Protein AF-A0A0U2VN36-F1 (afdb_monomer)

Radius of gyration: 18.29 Å; Cα contacts (8 Å, |Δi|>4): 70; chains: 1; bounding box: 46×34×52 Å

pLDDT: mean 83.87, std 11.81, range [52.97, 97.12]

Organism: NCBI:txid162209

Mean predicted aligned error: 7.18 Å

Foldseek 3Di:
DPVVVVVVVVVVVCVLCVVLVVPADDPDCLSVLSVLLSVLVVLLVVLPDPPDPDPCSPVLSVLSVLLNVLSVCLNVLPLDDVVQVPDPCVVVSVVVSVVVNVVSVVVNVVSCVVPVVPSND

Solvent-accessible surface area (backbone atoms only — not comparable to full-atom values): 6940 Å² total; per-residue (Å²): 132,62,69,63,60,52,50,54,51,52,54,51,50,50,64,70,44,47,68,58,62,74,71,55,55,94,90,47,72,57,44,58,41,51,53,49,31,55,52,32,49,56,49,21,56,51,30,67,36,92,85,54,91,46,95,56,28,60,61,40,17,52,53,35,45,52,45,26,52,40,36,47,48,65,64,67,57,77,62,74,60,81,79,53,81,81,44,103,51,52,74,60,53,53,56,52,30,54,49,53,54,50,49,41,50,51,54,37,51,52,50,45,73,77,34,65,91,56,67,84,108

Secondary structure (DSSP, 8-state):
--HHHHHHHHHHHHHHHHHHHHS--TT-HHHHHHHHHHHHHHHHHHHHSTT---TTHHHHHHHHHHHHHHHHHHHHTTT--GGGTTSS-HHHHHHHHHHHHHHHHHHHHHHHHHHGGGTT-

Sequence (121 aa):
MYRWKSFKRKIRNIIRWFPVLLDDRDFDYNYLLIIMNKKLKHMEEFFLTDNTYTKDARKHGQQIKVARILTDRLITDDYFSDNLLNKKNVGKCIKHQDYLKQQDLDYLCEL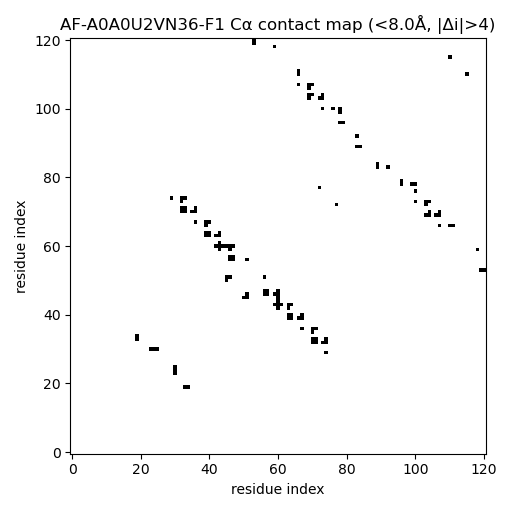MKKKLFTWWD

Structure (mmCIF, N/CA/C/O backbone):
data_AF-A0A0U2VN36-F1
#
_entry.id   AF-A0A0U2VN36-F1
#
loop_
_atom_site.group_PDB
_atom_site.id
_atom_site.type_symbol
_atom_site.label_atom_id
_atom_site.label_alt_id
_atom_site.label_comp_id
_atom_site.label_asym_id
_atom_site.label_entity_id
_atom_site.label_seq_id
_atom_site.pdbx_PDB_ins_code
_atom_site.Cartn_x
_atom_site.Cartn_y
_atom_site.Cartn_z
_atom_site.occupancy
_atom_site.B_iso_or_equiv
_atom_site.auth_seq_id
_atom_site.auth_comp_id
_atom_site.auth_asym_id
_atom_site.auth_atom_id
_atom_site.pdbx_PDB_model_num
ATOM 1 N N . MET A 1 1 ? 16.937 0.322 -31.357 1.00 52.97 1 MET A N 1
ATOM 2 C CA . MET A 1 1 ? 15.772 1.150 -30.944 1.00 52.97 1 MET A CA 1
ATOM 3 C C . MET A 1 1 ? 15.128 0.741 -29.594 1.00 52.97 1 MET A C 1
ATOM 5 O O . MET A 1 1 ? 13.988 1.107 -29.337 1.00 52.97 1 MET A O 1
ATOM 9 N N . TYR A 1 2 ? 15.837 0.043 -28.686 1.00 57.84 2 TYR A N 1
ATOM 10 C CA . TYR A 1 2 ? 15.294 -0.388 -27.376 1.00 57.84 2 TYR A CA 1
ATOM 11 C C . TYR A 1 2 ? 15.677 0.530 -26.192 1.00 57.84 2 TYR A C 1
ATOM 13 O O . TYR A 1 2 ? 14.862 0.747 -25.297 1.00 57.84 2 TYR A O 1
ATOM 21 N N . ARG A 1 3 ? 16.870 1.153 -26.213 1.00 59.38 3 ARG A N 1
ATOM 22 C CA . ARG A 1 3 ? 17.364 2.050 -25.138 1.00 59.38 3 ARG A CA 1
ATOM 23 C C . ARG A 1 3 ? 16.527 3.324 -24.953 1.00 59.38 3 ARG A C 1
ATOM 25 O O . ARG A 1 3 ? 16.351 3.788 -23.835 1.00 59.38 3 ARG A O 1
ATOM 32 N N . TRP A 1 4 ? 15.972 3.873 -26.034 1.00 65.88 4 TRP A N 1
ATOM 33 C CA . TRP A 1 4 ? 15.181 5.109 -25.973 1.00 65.88 4 TRP A CA 1
ATOM 34 C C . TRP A 1 4 ? 13.779 4.884 -25.386 1.00 65.88 4 TRP A C 1
ATOM 36 O O . TRP A 1 4 ? 13.301 5.687 -24.585 1.00 65.88 4 TRP A O 1
ATOM 46 N N . LYS A 1 5 ? 13.129 3.755 -25.720 1.00 65.81 5 LYS A N 1
ATOM 47 C CA . LYS A 1 5 ? 11.833 3.366 -25.132 1.00 65.81 5 LYS A CA 1
ATOM 48 C C . LYS A 1 5 ? 11.962 3.107 -23.625 1.00 65.81 5 LYS A C 1
ATOM 50 O O . LYS A 1 5 ? 11.105 3.546 -22.859 1.00 65.81 5 LYS A O 1
ATOM 55 N N . SER A 1 6 ? 13.044 2.457 -23.185 1.00 68.88 6 SER A N 1
ATOM 56 C CA . SER A 1 6 ? 13.290 2.213 -21.758 1.00 68.88 6 SER A CA 1
ATOM 57 C C . SER A 1 6 ? 13.638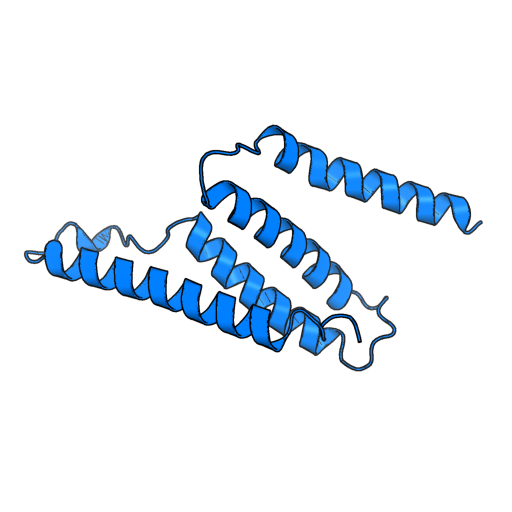 3.495 -20.990 1.00 68.88 6 SER A C 1
AT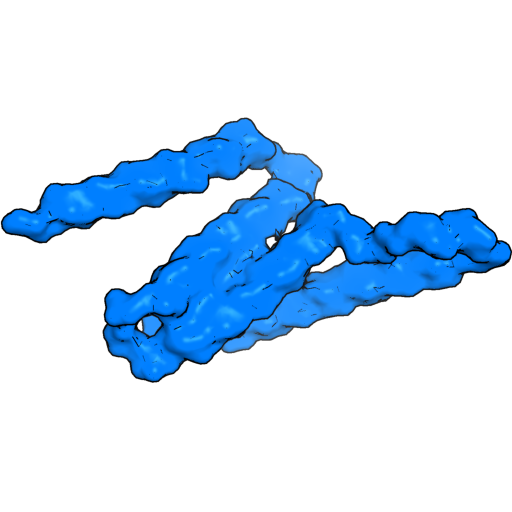OM 59 O O . SER A 1 6 ? 13.139 3.678 -19.881 1.00 68.88 6 SER A O 1
ATOM 61 N N . PHE A 1 7 ? 14.402 4.419 -21.585 1.00 73.81 7 PHE A N 1
ATOM 62 C CA . PHE A 1 7 ? 14.707 5.729 -20.995 1.00 73.81 7 PHE A CA 1
ATOM 63 C C . PHE A 1 7 ? 13.451 6.595 -20.812 1.00 73.81 7 PHE A C 1
ATOM 65 O O . PHE A 1 7 ? 13.194 7.089 -19.714 1.00 73.81 7 PHE A O 1
ATOM 72 N N . LYS A 1 8 ? 12.588 6.670 -21.836 1.00 76.94 8 LYS A N 1
ATOM 73 C CA . LYS A 1 8 ? 11.280 7.343 -21.739 1.00 76.94 8 LYS A CA 1
ATOM 74 C C . LYS A 1 8 ? 10.399 6.761 -20.626 1.00 76.94 8 LYS A C 1
ATOM 76 O O . LYS A 1 8 ? 9.727 7.514 -19.927 1.00 76.94 8 LYS A O 1
ATOM 81 N N . ARG A 1 9 ? 10.409 5.435 -20.428 1.00 76.31 9 ARG A N 1
ATOM 82 C CA . ARG A 1 9 ? 9.653 4.775 -19.345 1.00 76.31 9 ARG A CA 1
ATOM 83 C C . ARG A 1 9 ? 10.183 5.155 -17.957 1.00 76.31 9 ARG A C 1
ATOM 85 O O . ARG A 1 9 ? 9.382 5.396 -17.060 1.00 76.31 9 ARG A O 1
ATOM 92 N N . LYS A 1 10 ? 11.507 5.254 -17.789 1.00 78.00 10 LYS A N 1
ATOM 93 C CA . LYS A 1 10 ? 12.136 5.691 -16.529 1.00 78.00 10 LYS A CA 1
ATOM 94 C C . LYS A 1 10 ? 11.769 7.138 -16.180 1.00 78.00 10 LYS A C 1
ATOM 96 O O . LYS A 1 10 ? 11.307 7.379 -15.072 1.00 78.00 10 LYS A O 1
ATOM 101 N N . ILE A 1 11 ? 11.876 8.065 -17.136 1.00 84.75 11 ILE A N 1
ATOM 102 C CA . ILE A 1 11 ? 11.486 9.475 -16.938 1.00 84.75 11 ILE A CA 1
ATOM 103 C C . ILE A 1 11 ? 9.998 9.592 -16.597 1.00 84.75 11 ILE A C 1
ATOM 105 O O . ILE A 1 11 ? 9.627 10.298 -15.664 1.00 84.75 11 ILE A O 1
ATOM 109 N N . ARG A 1 12 ? 9.136 8.847 -17.301 1.00 84.00 12 ARG A N 1
ATOM 110 C CA . ARG A 1 12 ? 7.699 8.819 -17.004 1.00 84.00 12 ARG A CA 1
ATOM 111 C C . ARG A 1 12 ? 7.418 8.366 -15.571 1.00 84.00 12 ARG A C 1
ATOM 113 O O . ARG A 1 12 ? 6.543 8.937 -14.932 1.00 84.00 12 ARG A O 1
ATOM 120 N N . ASN A 1 13 ? 8.144 7.369 -15.064 1.00 82.94 13 ASN A N 1
ATOM 121 C CA . ASN A 1 13 ? 7.996 6.941 -13.675 1.00 82.94 13 ASN A CA 1
ATOM 122 C C . ASN A 1 13 ? 8.398 8.048 -12.695 1.00 82.94 13 ASN A C 1
ATOM 124 O O . ASN A 1 13 ? 7.658 8.283 -11.750 1.00 82.94 13 ASN A O 1
ATOM 128 N N . ILE A 1 14 ? 9.500 8.762 -12.940 1.00 86.88 14 ILE A N 1
ATOM 129 C CA . ILE A 1 14 ? 9.933 9.880 -12.084 1.00 86.88 14 ILE A CA 1
ATOM 130 C C . ILE A 1 14 ? 8.857 10.970 -12.038 1.00 86.88 14 ILE A C 1
ATOM 132 O O . ILE A 1 14 ? 8.422 11.349 -10.958 1.00 86.88 14 ILE A O 1
ATOM 136 N N . ILE A 1 15 ? 8.346 11.398 -13.197 1.00 88.06 15 ILE A N 1
ATOM 137 C CA . ILE A 1 15 ? 7.290 12.423 -13.277 1.00 88.06 15 ILE A CA 1
ATOM 138 C C . ILE A 1 15 ? 6.012 11.972 -12.547 1.00 88.06 15 ILE A C 1
ATOM 140 O O . ILE A 1 15 ? 5.354 12.775 -11.897 1.00 88.06 15 ILE A O 1
ATOM 144 N N . ARG A 1 16 ? 5.663 10.679 -12.608 1.00 85.94 16 ARG A N 1
ATOM 145 C CA . ARG A 1 16 ? 4.493 10.119 -11.903 1.00 85.94 16 ARG A CA 1
ATOM 146 C C . ARG A 1 16 ? 4.634 10.108 -10.378 1.00 85.94 16 ARG A C 1
ATOM 148 O O . ARG A 1 16 ? 3.605 10.126 -9.699 1.00 85.94 16 ARG A O 1
ATOM 155 N N . TRP A 1 17 ? 5.862 10.012 -9.868 1.00 90.50 17 TRP A N 1
ATOM 156 C CA . TRP A 1 17 ? 6.182 10.000 -8.435 1.00 90.50 17 TRP A CA 1
ATOM 157 C C . TRP A 1 17 ? 6.441 11.395 -7.871 1.00 90.50 17 TRP A C 1
ATOM 159 O O . TRP A 1 17 ? 6.136 11.629 -6.709 1.00 90.50 17 TRP A O 1
ATOM 169 N N . PHE A 1 18 ? 6.927 12.320 -8.698 1.00 89.56 18 PHE A N 1
ATOM 170 C CA . PHE A 1 18 ? 7.247 13.692 -8.313 1.00 89.56 18 PHE A CA 1
ATOM 171 C C . PHE A 1 18 ? 6.173 14.392 -7.455 1.00 89.56 18 PHE A C 1
ATOM 173 O O . PHE A 1 18 ? 6.531 14.863 -6.381 1.00 89.56 18 PHE A O 1
ATOM 180 N N . PRO A 1 19 ? 4.873 14.416 -7.824 1.00 88.31 19 PRO A N 1
ATOM 181 C CA . PRO A 1 19 ? 3.871 15.094 -6.999 1.00 88.31 19 PRO A CA 1
ATOM 182 C C . PRO A 1 19 ? 3.641 14.422 -5.639 1.00 88.31 19 PRO A C 1
ATOM 184 O O . PRO A 1 19 ? 3.315 15.107 -4.685 1.00 88.31 19 PRO A O 1
ATOM 187 N N . VAL A 1 20 ? 3.821 13.100 -5.540 1.00 89.06 20 VAL A N 1
ATOM 188 C CA . VAL A 1 20 ? 3.640 12.363 -4.276 1.00 89.06 20 VAL A CA 1
ATOM 189 C C . VAL A 1 20 ? 4.795 12.646 -3.319 1.00 89.06 20 VAL A C 1
ATOM 191 O O . VAL A 1 20 ? 4.569 12.802 -2.133 1.00 89.06 20 VAL A O 1
ATOM 194 N N . LEU A 1 21 ? 6.021 12.752 -3.840 1.00 87.25 21 LEU A N 1
ATOM 195 C CA . LEU A 1 21 ? 7.212 13.029 -3.030 1.00 87.25 21 LEU A CA 1
ATOM 196 C C . LEU A 1 21 ? 7.295 14.481 -2.548 1.00 87.25 21 LEU A C 1
ATOM 198 O O . LEU A 1 21 ? 7.956 14.746 -1.555 1.00 87.25 21 LEU A O 1
ATOM 202 N N . LEU A 1 22 ? 6.667 15.426 -3.252 1.00 85.75 22 LEU A N 1
ATOM 203 C CA . LEU A 1 22 ? 6.623 16.822 -2.807 1.00 85.75 22 LEU A CA 1
ATOM 204 C C . LEU A 1 22 ? 5.703 17.035 -1.602 1.00 85.75 22 LEU A C 1
ATOM 206 O O . LEU A 1 22 ? 5.936 17.955 -0.825 1.00 85.75 22 LEU A O 1
ATOM 210 N N . ASP A 1 23 ? 4.660 16.218 -1.487 1.00 81.81 23 ASP A N 1
ATOM 211 C CA . ASP A 1 23 ? 3.672 16.300 -0.408 1.00 81.81 23 ASP A CA 1
ATOM 212 C C . ASP A 1 23 ? 4.013 15.367 0.769 1.00 81.81 23 ASP A C 1
ATOM 214 O O . ASP A 1 23 ? 3.354 15.404 1.803 1.00 81.81 23 ASP A O 1
ATOM 218 N N . ASP A 1 24 ? 5.047 14.534 0.619 1.00 86.75 24 ASP A N 1
ATOM 219 C CA . ASP A 1 24 ? 5.477 13.546 1.608 1.00 86.75 24 ASP A CA 1
ATOM 220 C C . ASP A 1 24 ? 6.043 14.217 2.866 1.00 86.75 24 ASP A C 1
ATOM 222 O O . ASP A 1 24 ? 6.933 15.071 2.780 1.00 86.75 24 ASP A O 1
ATOM 226 N N . ARG A 1 25 ? 5.521 13.846 4.045 1.00 85.75 25 ARG A N 1
ATOM 227 C CA . ARG A 1 25 ? 5.999 14.351 5.342 1.00 85.75 25 ARG A CA 1
ATOM 228 C C . ARG A 1 25 ? 6.216 13.209 6.334 1.00 85.75 25 ARG A C 1
ATOM 230 O O . ARG A 1 25 ? 5.441 12.263 6.392 1.00 85.75 25 ARG A O 1
ATOM 237 N N . ASP A 1 26 ? 7.232 13.343 7.183 1.00 87.06 26 ASP A N 1
ATOM 238 C CA . ASP A 1 26 ? 7.727 12.229 8.011 1.00 87.06 26 ASP A CA 1
ATOM 239 C C . ASP A 1 26 ? 6.882 11.896 9.256 1.00 87.06 26 ASP A C 1
ATOM 241 O O . ASP A 1 26 ? 7.124 10.889 9.919 1.00 87.06 26 ASP A O 1
ATOM 245 N N . PHE A 1 27 ? 5.927 12.747 9.640 1.00 80.12 27 PHE A N 1
ATOM 246 C CA . PHE A 1 27 ? 5.305 12.679 10.971 1.00 80.12 27 PHE A CA 1
ATOM 247 C C . PHE A 1 27 ? 3.986 11.892 11.036 1.00 80.12 27 PHE A C 1
ATOM 249 O O . PHE A 1 27 ? 3.475 11.697 12.137 1.00 80.12 27 PHE A O 1
ATOM 256 N N . ASP A 1 28 ? 3.416 11.462 9.903 1.00 86.38 28 ASP A N 1
ATOM 257 C CA . ASP A 1 28 ? 2.100 10.804 9.859 1.00 86.38 28 ASP A CA 1
ATOM 258 C C . ASP A 1 28 ? 2.132 9.497 9.047 1.00 86.38 28 ASP A C 1
ATOM 260 O O . ASP A 1 28 ? 2.691 9.424 7.950 1.00 86.38 28 ASP A O 1
ATOM 264 N N . TYR A 1 29 ? 1.472 8.460 9.573 1.00 88.62 29 TYR A N 1
ATOM 265 C CA . TYR A 1 29 ? 1.285 7.176 8.898 1.00 88.62 29 TYR A CA 1
ATOM 266 C C . TYR A 1 29 ? 0.508 7.319 7.585 1.00 88.62 29 TYR A C 1
ATOM 268 O O . TYR A 1 29 ? 0.645 6.477 6.695 1.00 88.62 29 TYR A O 1
ATOM 276 N N . ASN A 1 30 ? -0.300 8.373 7.445 1.00 90.50 30 ASN A N 1
ATOM 277 C CA . ASN A 1 30 ? -1.065 8.619 6.232 1.00 90.50 30 ASN A CA 1
ATOM 278 C C . ASN A 1 30 ? -0.153 8.750 4.996 1.00 90.50 30 ASN A C 1
ATOM 280 O O . ASN A 1 30 ? -0.429 8.157 3.954 1.00 90.50 30 ASN A O 1
ATOM 284 N N . TYR A 1 31 ? 0.997 9.420 5.124 1.00 90.69 31 TYR A N 1
ATOM 285 C CA . TYR A 1 31 ? 1.960 9.564 4.026 1.00 90.69 31 TYR A CA 1
ATOM 286 C C . TYR A 1 31 ? 2.552 8.215 3.590 1.00 90.69 31 TYR A C 1
ATOM 288 O O . TYR A 1 31 ? 2.621 7.914 2.393 1.00 90.69 31 TYR A O 1
ATOM 296 N N . LEU A 1 32 ? 2.849 7.328 4.548 1.00 92.06 32 LEU A N 1
ATOM 297 C CA . LEU A 1 32 ? 3.264 5.952 4.261 1.00 92.06 32 LEU A CA 1
ATOM 298 C C . LEU A 1 32 ? 2.189 5.191 3.466 1.00 92.06 32 LEU A C 1
ATOM 300 O O . LEU A 1 32 ? 2.506 4.513 2.481 1.00 92.06 32 LEU A O 1
ATOM 304 N N . LEU A 1 33 ? 0.917 5.320 3.857 1.00 93.19 33 LEU A N 1
ATOM 305 C CA . LEU A 1 33 ? -0.197 4.702 3.137 1.00 93.19 33 LEU A CA 1
ATOM 306 C C . LEU A 1 33 ? -0.351 5.288 1.726 1.00 93.19 33 LEU A C 1
ATOM 308 O O . LEU A 1 33 ? -0.550 4.524 0.782 1.00 93.19 33 LEU A O 1
ATOM 312 N N . ILE A 1 34 ? -0.193 6.602 1.540 1.00 93.31 34 ILE A N 1
ATOM 313 C CA . ILE A 1 34 ? -0.247 7.264 0.224 1.00 93.31 34 ILE A CA 1
ATOM 314 C C . ILE A 1 34 ? 0.837 6.712 -0.712 1.00 93.31 34 ILE A C 1
ATOM 316 O O . ILE A 1 34 ? 0.544 6.343 -1.858 1.00 93.31 34 ILE A O 1
ATOM 320 N N . ILE A 1 35 ? 2.078 6.592 -0.230 1.00 94.12 35 ILE A N 1
ATOM 321 C CA . ILE A 1 35 ? 3.190 6.004 -0.993 1.00 94.12 35 ILE A CA 1
ATOM 322 C C . ILE A 1 35 ? 2.868 4.555 -1.365 1.00 94.12 35 ILE A C 1
ATOM 324 O O . ILE A 1 35 ? 3.028 4.150 -2.525 1.00 94.12 35 ILE A O 1
ATOM 328 N N . MET A 1 36 ? 2.385 3.770 -0.402 1.00 94.44 36 MET A N 1
ATOM 329 C CA . MET A 1 36 ? 2.032 2.373 -0.624 1.00 94.44 36 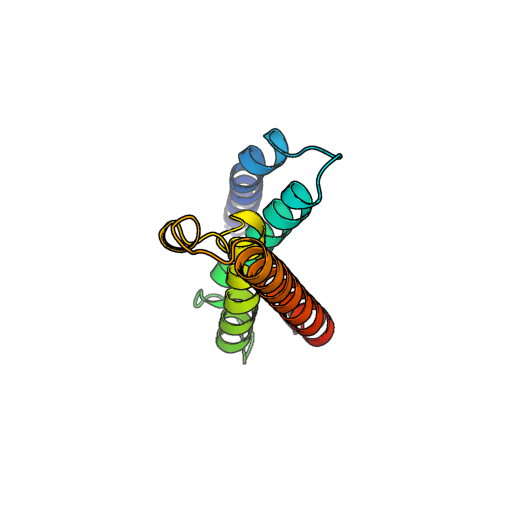MET A CA 1
ATOM 330 C C . MET A 1 36 ? 0.899 2.235 -1.650 1.00 94.44 36 MET A C 1
ATOM 332 O O . MET A 1 36 ? 1.044 1.482 -2.613 1.00 94.44 36 MET A O 1
ATOM 336 N N . ASN A 1 37 ? -0.177 3.015 -1.524 1.00 95.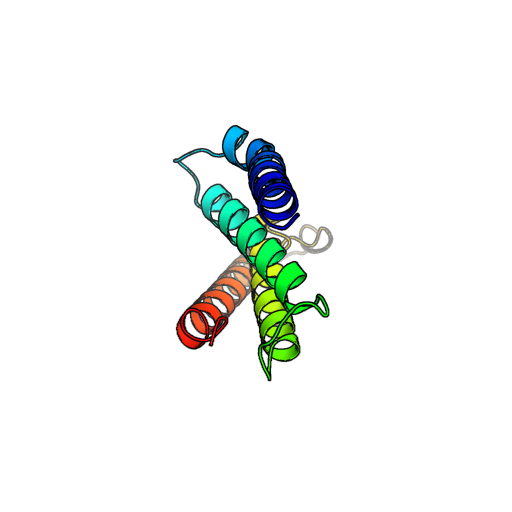56 37 ASN A N 1
ATOM 337 C CA . ASN A 1 37 ? -1.304 3.054 -2.459 1.00 95.56 37 ASN A CA 1
ATOM 338 C C . ASN A 1 37 ? -0.825 3.389 -3.880 1.00 95.56 37 ASN A C 1
ATOM 340 O O . ASN A 1 37 ? -1.149 2.696 -4.849 1.00 95.56 37 ASN A O 1
ATOM 344 N N . LYS A 1 38 ? 0.043 4.402 -4.016 1.00 94.81 38 LYS A N 1
ATOM 345 C CA . LYS A 1 38 ? 0.647 4.780 -5.299 1.00 94.81 38 LYS A CA 1
ATOM 346 C C . LYS A 1 38 ? 1.472 3.644 -5.904 1.00 94.81 38 LYS A C 1
ATOM 348 O O . LYS A 1 38 ? 1.388 3.392 -7.110 1.00 94.81 38 LYS A O 1
ATOM 353 N N . LYS A 1 39 ? 2.268 2.945 -5.089 1.00 94.25 39 LYS A N 1
ATOM 354 C CA . LYS A 1 39 ? 3.068 1.800 -5.539 1.00 94.25 39 LYS A CA 1
ATOM 355 C C . LYS A 1 39 ? 2.180 0.640 -5.986 1.00 94.25 39 LYS A C 1
ATOM 357 O O . LYS A 1 39 ? 2.411 0.108 -7.073 1.00 94.25 39 LYS A O 1
ATOM 362 N N . LEU A 1 40 ? 1.160 0.300 -5.198 1.00 94.88 40 LEU A N 1
ATOM 363 C CA . LEU A 1 40 ? 0.182 -0.740 -5.516 1.00 94.88 40 LEU A CA 1
ATOM 364 C C . LEU A 1 40 ? -0.570 -0.411 -6.808 1.00 94.88 40 LEU A C 1
ATOM 366 O O . LEU A 1 40 ? -0.673 -1.274 -7.670 1.00 94.88 40 LEU A O 1
ATOM 370 N N . LYS A 1 41 ? -0.983 0.844 -7.022 1.00 94.31 41 LYS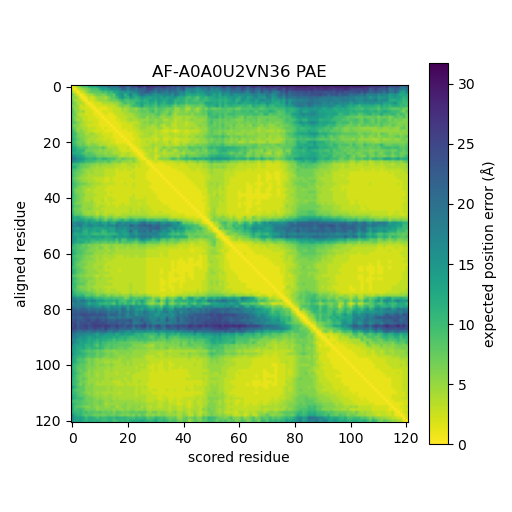 A N 1
ATOM 371 C CA . LYS A 1 41 ? -1.604 1.291 -8.282 1.00 94.31 41 LYS A CA 1
ATOM 372 C C . LYS A 1 41 ? -0.719 1.036 -9.498 1.00 94.31 41 LYS A C 1
ATOM 374 O O . LYS A 1 41 ? -1.181 0.504 -10.501 1.00 94.31 41 LYS A O 1
ATOM 379 N N . HIS A 1 42 ? 0.565 1.379 -9.418 1.00 91.81 42 HIS A N 1
ATOM 380 C CA . HIS A 1 42 ? 1.491 1.118 -10.521 1.00 91.81 42 HIS A CA 1
ATOM 381 C C . HIS A 1 42 ? 1.696 -0.381 -10.775 1.00 91.81 42 HIS A C 1
ATOM 383 O O . HIS A 1 42 ? 1.871 -0.784 -11.924 1.00 91.81 42 HIS A O 1
ATOM 389 N N . MET A 1 43 ? 1.700 -1.198 -9.719 1.00 91.00 43 MET A N 1
ATOM 390 C CA . MET A 1 43 ? 1.786 -2.650 -9.855 1.00 91.00 43 MET A CA 1
ATOM 391 C C . MET A 1 43 ? 0.499 -3.223 -10.461 1.00 91.00 43 MET A C 1
ATOM 393 O O . MET A 1 43 ? 0.583 -3.998 -11.405 1.00 91.00 43 MET A O 1
ATOM 397 N N . GLU A 1 44 ? -0.678 -2.790 -10.004 1.00 92.81 44 GLU A N 1
ATOM 398 C CA . GLU A 1 44 ? -1.979 -3.163 -10.575 1.00 92.81 44 GLU A CA 1
ATOM 399 C C . GLU A 1 44 ? -2.030 -2.845 -12.074 1.00 92.81 44 GLU A C 1
ATOM 401 O O . GLU A 1 44 ? -2.298 -3.736 -12.874 1.00 92.81 44 GLU A O 1
ATOM 406 N N . GLU A 1 45 ? -1.709 -1.607 -12.471 1.00 90.19 45 GLU A N 1
ATOM 407 C CA . GLU A 1 45 ? -1.667 -1.196 -13.881 1.00 90.19 45 GLU A CA 1
ATOM 408 C C . GLU A 1 45 ? -0.720 -2.083 -14.700 1.00 90.19 45 GLU A C 1
ATOM 410 O O . GLU A 1 45 ? -1.047 -2.475 -15.820 1.00 90.19 45 GLU A O 1
ATOM 415 N N . PHE A 1 46 ? 0.445 -2.428 -14.145 1.00 88.38 46 PHE A N 1
ATOM 416 C CA . PHE A 1 46 ? 1.405 -3.307 -14.806 1.00 88.38 46 PHE A CA 1
ATOM 417 C C . PHE A 1 46 ? 0.836 -4.714 -15.021 1.00 88.38 46 PHE A C 1
ATOM 419 O O . PHE A 1 46 ? 0.876 -5.205 -16.146 1.00 88.38 46 PHE A O 1
ATOM 426 N N . PHE A 1 47 ? 0.267 -5.328 -13.982 1.00 87.81 47 PHE A N 1
ATOM 427 C CA . PHE A 1 47 ? -0.273 -6.691 -14.029 1.00 87.81 47 PHE A CA 1
ATOM 428 C C . PHE A 1 47 ? -1.583 -6.829 -14.809 1.00 87.81 47 PHE A C 1
ATOM 430 O O . PHE A 1 47 ? -1.886 -7.913 -15.301 1.00 87.81 47 PHE A O 1
ATOM 437 N N . LEU A 1 48 ? -2.353 -5.748 -14.942 1.00 83.19 48 LEU A N 1
ATOM 438 C CA . LEU A 1 48 ? -3.558 -5.714 -15.774 1.00 83.19 48 LEU A CA 1
ATOM 439 C C . LEU A 1 48 ? -3.266 -5.413 -17.250 1.00 83.19 48 LEU A C 1
ATOM 441 O O . LEU A 1 48 ? -4.159 -5.563 -18.078 1.00 83.19 48 LEU A O 1
ATOM 445 N N . THR A 1 49 ? -2.048 -4.987 -17.593 1.00 81.31 49 THR A N 1
ATOM 446 C CA . THR A 1 49 ? -1.659 -4.769 -18.990 1.00 81.31 49 THR A CA 1
ATOM 447 C C . THR A 1 49 ? -1.225 -6.091 -19.637 1.00 81.31 49 THR A C 1
ATOM 449 O O . THR A 1 49 ? -0.452 -6.844 -19.043 1.00 81.31 49 THR A O 1
ATOM 452 N N . ASP A 1 50 ? -1.591 -6.308 -20.907 1.00 63.53 50 ASP A N 1
ATOM 453 C CA . ASP A 1 50 ? -1.227 -7.484 -21.736 1.00 63.53 50 ASP A CA 1
ATOM 454 C C . ASP A 1 50 ? 0.288 -7.660 -22.003 1.00 63.53 50 ASP A C 1
ATOM 456 O O . ASP A 1 50 ? 0.712 -8.528 -22.758 1.00 63.53 50 ASP A O 1
ATOM 460 N N . ASN A 1 51 ? 1.139 -6.833 -21.391 1.00 62.88 51 ASN A N 1
ATOM 461 C CA . ASN A 1 51 ? 2.597 -6.874 -21.534 1.00 62.88 51 ASN A CA 1
ATOM 462 C C . ASN A 1 51 ? 3.285 -7.746 -20.468 1.00 62.88 51 ASN A C 1
ATOM 464 O O . ASN A 1 51 ? 4.501 -7.638 -20.279 1.00 62.88 51 ASN A O 1
ATOM 468 N N . THR A 1 52 ? 2.525 -8.549 -19.727 1.00 63.28 52 THR A N 1
ATOM 469 C CA . THR A 1 52 ? 3.053 -9.401 -18.662 1.00 63.28 52 THR A CA 1
ATOM 470 C C . THR A 1 52 ? 3.266 -10.824 -19.159 1.00 63.28 52 THR A C 1
ATOM 472 O O . THR A 1 52 ? 2.379 -11.451 -19.722 1.00 63.28 52 THR A O 1
ATOM 475 N N . TYR A 1 53 ? 4.480 -11.335 -18.952 1.00 64.69 53 TYR A N 1
ATOM 476 C CA . TYR A 1 53 ? 4.856 -12.711 -19.296 1.00 64.69 53 TYR A CA 1
ATOM 477 C C . TYR A 1 53 ? 4.536 -13.705 -18.166 1.00 64.69 53 TYR A C 1
ATOM 479 O O . TYR A 1 53 ? 4.847 -14.888 -18.273 1.00 64.69 53 TYR A O 1
ATOM 487 N N . THR A 1 54 ? 3.941 -13.230 -17.069 1.00 70.50 54 THR A N 1
ATOM 488 C CA . THR A 1 54 ? 3.610 -14.027 -15.888 1.00 70.50 54 THR A CA 1
ATOM 489 C C . THR A 1 54 ? 2.306 -14.787 -16.106 1.00 70.50 54 THR A C 1
ATOM 491 O O . THR A 1 54 ? 1.278 -14.194 -16.434 1.00 70.50 54 THR A O 1
ATOM 494 N N . LYS A 1 55 ? 2.327 -16.103 -15.871 1.00 69.06 55 LYS A N 1
ATOM 495 C CA . LYS A 1 55 ? 1.185 -17.009 -16.095 1.00 69.06 55 LYS A CA 1
ATOM 496 C C . LYS A 1 55 ? -0.079 -16.592 -15.325 1.00 69.06 55 LYS A C 1
ATOM 498 O O . LYS A 1 55 ? -1.182 -16.730 -15.843 1.00 69.06 55 LYS A O 1
ATOM 503 N N . ASP A 1 56 ? 0.103 -16.019 -14.135 1.00 80.94 56 ASP A N 1
ATOM 504 C CA . ASP A 1 56 ? -0.966 -15.602 -13.219 1.00 80.94 56 ASP A CA 1
ATOM 505 C C . ASP A 1 56 ? -1.097 -14.066 -13.103 1.00 80.94 56 ASP A C 1
ATOM 507 O O . ASP A 1 56 ? -1.715 -13.560 -12.163 1.00 80.94 56 ASP A O 1
ATOM 511 N N . ALA A 1 57 ? -0.565 -13.292 -14.060 1.00 83.38 57 ALA A N 1
ATOM 512 C CA . ALA A 1 57 ? -0.506 -11.826 -13.981 1.00 83.38 57 ALA A CA 1
ATOM 513 C C . ALA A 1 57 ? -1.852 -11.175 -13.614 1.00 83.38 57 ALA A C 1
ATOM 515 O O . ALA A 1 57 ? -1.930 -10.357 -12.696 1.00 83.38 57 ALA A O 1
ATOM 516 N N . ARG A 1 58 ? -2.951 -11.617 -14.236 1.00 86.12 58 ARG A N 1
ATOM 517 C CA . ARG A 1 58 ? -4.297 -11.095 -13.949 1.00 86.12 58 ARG A CA 1
ATOM 518 C C . ARG A 1 58 ? -4.744 -11.348 -12.505 1.00 86.12 58 ARG A C 1
ATOM 520 O O . ARG A 1 58 ? -5.382 -10.486 -11.901 1.00 86.12 58 ARG A O 1
ATOM 527 N N . LYS A 1 59 ? -4.399 -12.506 -11.937 1.00 89.19 59 LYS A N 1
ATOM 528 C CA . LYS A 1 59 ? -4.711 -12.874 -10.548 1.00 89.19 59 LYS A CA 1
ATOM 529 C C . LYS A 1 59 ? -3.920 -12.012 -9.567 1.00 89.19 59 LYS A C 1
ATOM 531 O O . LYS A 1 59 ? -4.490 -11.534 -8.586 1.00 89.19 59 LYS A O 1
ATOM 536 N N . HIS A 1 60 ? -2.641 -11.762 -9.845 1.00 90.56 60 HIS A N 1
ATOM 537 C CA . HIS A 1 60 ? -1.834 -10.833 -9.051 1.00 90.56 60 HIS A CA 1
ATOM 538 C C . HIS A 1 60 ? -2.392 -9.411 -9.127 1.00 90.56 60 HIS A C 1
ATOM 540 O O . HIS A 1 60 ? -2.593 -8.787 -8.088 1.00 90.56 60 HIS A O 1
ATOM 546 N N . GLY A 1 61 ? -2.761 -8.939 -10.321 1.00 91.81 61 GLY A N 1
ATOM 547 C CA . GLY A 1 61 ? -3.402 -7.636 -10.508 1.00 91.81 61 GLY A CA 1
ATOM 548 C C . GLY A 1 61 ? -4.678 -7.474 -9.676 1.00 91.81 61 GLY A C 1
ATOM 549 O O . GLY A 1 61 ? -4.853 -6.457 -9.010 1.00 91.81 61 GLY A O 1
ATOM 550 N N . GLN A 1 62 ? -5.535 -8.498 -9.626 1.00 92.44 62 GLN A N 1
ATOM 551 C CA . GLN A 1 62 ? -6.736 -8.488 -8.779 1.00 92.44 62 GLN A CA 1
ATOM 552 C C . GLN A 1 62 ? -6.410 -8.430 -7.280 1.00 92.44 62 GLN A C 1
ATOM 554 O O . GLN A 1 62 ? -7.047 -7.677 -6.549 1.00 92.44 62 GLN A O 1
ATOM 559 N N . GLN A 1 63 ? -5.416 -9.185 -6.810 1.00 93.88 63 GLN A N 1
ATOM 560 C CA . GLN A 1 63 ? -4.992 -9.145 -5.404 1.00 93.88 63 GLN A CA 1
ATOM 561 C C . GLN A 1 63 ? -4.422 -7.775 -5.028 1.00 93.88 63 GLN A C 1
ATOM 563 O O . GLN A 1 63 ? -4.778 -7.214 -3.995 1.00 93.88 63 GLN A O 1
ATOM 568 N N . ILE A 1 64 ? -3.582 -7.208 -5.892 1.00 95.00 64 ILE A N 1
ATOM 569 C CA . ILE A 1 64 ? -2.999 -5.878 -5.703 1.00 95.00 64 ILE A CA 1
ATOM 570 C C . ILE A 1 64 ? -4.096 -4.810 -5.711 1.00 95.00 64 ILE A C 1
ATOM 572 O O . ILE A 1 64 ? -4.053 -3.894 -4.896 1.00 95.00 64 ILE A O 1
ATOM 576 N N . LYS A 1 65 ? -5.121 -4.954 -6.561 1.00 95.38 65 LYS A N 1
ATOM 577 C CA . LYS A 1 65 ? -6.299 -4.078 -6.554 1.00 95.38 65 LYS A CA 1
ATOM 578 C C . LYS A 1 65 ? -7.023 -4.101 -5.208 1.00 95.38 65 LYS A C 1
ATOM 580 O O . LYS A 1 65 ? -7.398 -3.042 -4.717 1.00 95.38 65 LYS A O 1
ATOM 585 N N . VAL A 1 66 ? -7.204 -5.277 -4.600 1.00 95.81 66 VAL A N 1
ATOM 586 C CA . VAL A 1 66 ? -7.804 -5.385 -3.257 1.00 95.81 66 VAL A CA 1
ATOM 587 C C . VAL A 1 66 ? -6.940 -4.658 -2.226 1.00 95.81 66 VAL A C 1
ATOM 589 O O . VAL A 1 66 ? -7.462 -3.819 -1.500 1.00 95.81 66 VAL A O 1
ATOM 592 N N . ALA A 1 67 ? -5.623 -4.898 -2.212 1.00 96.25 67 ALA A N 1
ATOM 593 C CA . ALA A 1 67 ? -4.701 -4.192 -1.315 1.00 96.25 67 ALA A CA 1
ATOM 594 C C . ALA A 1 67 ? -4.775 -2.666 -1.502 1.00 96.25 67 ALA A C 1
ATOM 596 O O . ALA A 1 67 ? -4.814 -1.910 -0.531 1.00 96.25 67 ALA A O 1
ATOM 597 N N . ARG A 1 68 ? -4.847 -2.212 -2.759 1.00 96.44 68 ARG A N 1
ATOM 598 C CA . ARG A 1 68 ? -4.973 -0.799 -3.111 1.00 96.44 68 ARG A CA 1
ATOM 599 C C . ARG A 1 68 ? -6.256 -0.193 -2.544 1.00 96.44 68 ARG A C 1
ATOM 601 O O . ARG A 1 68 ? -6.185 0.859 -1.930 1.00 96.44 68 ARG A O 1
ATOM 608 N N . ILE A 1 69 ? -7.401 -0.857 -2.717 1.00 95.25 69 ILE A N 1
ATOM 609 C CA . ILE A 1 69 ? -8.702 -0.392 -2.205 1.00 95.25 69 ILE A CA 1
ATOM 610 C C . ILE A 1 69 ? -8.702 -0.316 -0.674 1.00 95.25 69 ILE A C 1
ATOM 612 O O . ILE A 1 69 ? -9.188 0.666 -0.126 1.00 95.25 69 ILE A O 1
ATOM 616 N N . LEU A 1 70 ? -8.138 -1.313 0.017 1.00 95.31 70 LEU A N 1
ATOM 617 C CA . LEU A 1 70 ? -8.012 -1.279 1.480 1.00 95.31 70 LEU A CA 1
ATOM 618 C C . LEU A 1 70 ? -7.158 -0.088 1.933 1.00 95.31 70 LEU A C 1
ATOM 620 O O . LEU A 1 70 ? -7.548 0.648 2.832 1.00 95.31 70 LEU A O 1
ATOM 624 N N . THR A 1 71 ? -6.029 0.147 1.260 1.00 95.12 71 THR A N 1
ATOM 625 C CA . THR A 1 71 ? -5.161 1.299 1.546 1.00 95.12 71 THR A CA 1
ATOM 626 C C . THR A 1 71 ? -5.881 2.627 1.290 1.00 95.12 71 THR A C 1
ATOM 628 O O . THR A 1 71 ? -5.764 3.547 2.088 1.00 95.12 71 THR A O 1
ATOM 631 N N . ASP A 1 72 ? -6.654 2.722 0.206 1.00 94.69 72 ASP A N 1
ATOM 632 C CA . ASP A 1 72 ? -7.446 3.907 -0.149 1.00 94.69 72 ASP A CA 1
ATOM 633 C C . ASP A 1 72 ? -8.468 4.247 0.947 1.00 94.69 72 ASP A C 1
ATOM 635 O O . ASP A 1 72 ? -8.512 5.379 1.418 1.00 94.69 72 ASP A O 1
ATOM 639 N N . ARG A 1 73 ? -9.206 3.241 1.438 1.00 93.25 73 ARG A N 1
ATOM 640 C CA . ARG A 1 73 ? -10.175 3.395 2.539 1.00 93.25 73 ARG A CA 1
ATOM 641 C C . ARG A 1 73 ? -9.514 3.861 3.836 1.00 93.25 73 ARG A C 1
ATOM 643 O O . ARG A 1 73 ? -10.076 4.690 4.545 1.00 93.25 73 ARG A O 1
ATOM 650 N N . LEU A 1 74 ? -8.312 3.364 4.136 1.00 93.00 74 LEU A N 1
ATOM 651 C CA . LEU A 1 74 ? -7.527 3.800 5.296 1.00 93.00 74 LEU A CA 1
ATOM 652 C C . LEU A 1 74 ? -7.035 5.252 5.172 1.00 93.00 74 LEU A C 1
ATOM 654 O O . LEU A 1 74 ? -6.996 5.944 6.184 1.00 93.00 74 LEU A O 1
ATOM 658 N N . ILE A 1 75 ? -6.683 5.711 3.963 1.00 91.69 75 ILE A N 1
ATOM 659 C CA . ILE A 1 75 ? -6.247 7.096 3.690 1.00 91.69 75 ILE A CA 1
ATOM 660 C C . ILE A 1 75 ? -7.420 8.071 3.776 1.00 91.69 75 ILE A C 1
ATOM 662 O O . ILE A 1 75 ? -7.298 9.134 4.378 1.00 91.69 75 ILE A O 1
ATOM 666 N N . THR A 1 76 ? -8.547 7.738 3.137 1.00 88.81 76 THR A N 1
ATOM 667 C CA . THR A 1 76 ? -9.731 8.612 3.100 1.00 88.81 76 THR A CA 1
ATOM 668 C C . THR A 1 76 ? -10.425 8.693 4.461 1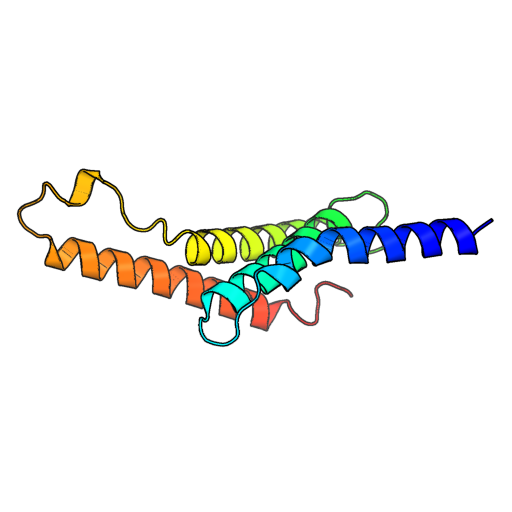.00 88.81 76 THR A C 1
ATOM 670 O O . THR A 1 76 ? -11.189 9.624 4.690 1.00 88.81 76 THR A O 1
ATOM 673 N N . ASP A 1 77 ? -10.146 7.742 5.360 1.00 80.75 77 ASP A N 1
ATOM 674 C CA . ASP A 1 77 ? -10.816 7.597 6.656 1.00 80.75 77 ASP A CA 1
ATOM 675 C C . ASP A 1 77 ? -12.351 7.579 6.506 1.00 80.75 77 ASP A C 1
ATOM 677 O O . ASP A 1 77 ? -13.095 8.088 7.345 1.00 80.75 77 ASP A O 1
ATOM 681 N N . ASP A 1 78 ? -12.827 6.971 5.408 1.00 71.50 78 ASP A N 1
ATOM 682 C CA . ASP A 1 78 ? -14.237 6.897 4.989 1.00 71.50 78 ASP A CA 1
ATOM 683 C C . ASP A 1 78 ? -15.028 5.869 5.820 1.00 71.50 78 ASP A C 1
ATOM 685 O O . ASP A 1 78 ? -15.670 4.943 5.323 1.00 71.50 78 ASP A O 1
ATOM 689 N N . TYR A 1 79 ? -14.915 5.990 7.138 1.00 75.19 79 TYR A N 1
ATOM 690 C CA . TYR A 1 79 ? -15.671 5.222 8.123 1.00 75.19 79 TYR A CA 1
ATOM 691 C C . TYR A 1 79 ? -16.782 6.092 8.743 1.00 75.19 79 TYR A C 1
ATOM 693 O O . TYR A 1 79 ? -17.700 5.588 9.397 1.00 75.19 79 TYR A O 1
ATOM 701 N N . PHE A 1 80 ? -16.756 7.408 8.504 1.00 66.31 80 PHE A N 1
ATOM 702 C CA . PHE A 1 80 ? -17.801 8.348 8.898 1.00 66.31 80 PHE A CA 1
ATOM 703 C C . PHE A 1 80 ? -18.918 8.428 7.861 1.00 66.31 80 PHE A C 1
ATOM 705 O O . PHE A 1 80 ? -18.821 9.143 6.876 1.00 66.31 80 PHE A O 1
ATOM 712 N N . SER A 1 81 ? -20.044 7.759 8.123 1.00 64.25 81 SER A N 1
ATOM 713 C CA . SER A 1 81 ? -21.284 8.089 7.417 1.00 64.25 81 SER A CA 1
ATOM 714 C C . SER A 1 81 ? -21.993 9.242 8.136 1.00 64.25 81 SER A C 1
ATOM 716 O O . SER A 1 81 ? -22.375 9.078 9.301 1.00 64.25 81 SER A O 1
ATOM 718 N N . ASP A 1 82 ? -22.235 10.356 7.438 1.00 61.84 82 ASP A N 1
ATOM 719 C CA . ASP A 1 82 ? -22.907 11.573 7.945 1.00 61.84 82 ASP A CA 1
ATOM 720 C C . ASP A 1 82 ? -24.219 11.292 8.704 1.00 61.84 82 ASP A C 1
ATOM 722 O O . ASP A 1 82 ? -24.588 11.985 9.653 1.00 61.84 82 ASP A O 1
ATOM 726 N N . ASN A 1 83 ? -24.899 10.195 8.363 1.00 58.62 83 ASN A N 1
ATOM 727 C CA . ASN A 1 83 ? -26.140 9.753 8.999 1.00 58.62 83 ASN A CA 1
ATOM 728 C C . ASN A 1 83 ? -25.993 9.271 10.463 1.00 58.62 83 ASN A C 1
ATOM 730 O O . ASN A 1 83 ? -27.007 9.055 11.132 1.00 58.62 83 ASN A O 1
ATOM 734 N N . LEU A 1 84 ? -24.774 9.072 10.984 1.00 57.03 84 LEU A N 1
ATOM 735 C CA . LEU A 1 84 ? -24.539 8.576 12.354 1.00 57.03 84 LEU A CA 1
ATOM 736 C C . LEU A 1 84 ? -24.508 9.682 13.414 1.00 57.03 84 LEU A C 1
ATOM 738 O O . LEU A 1 84 ? -24.792 9.399 14.580 1.00 57.03 84 LEU A O 1
ATOM 742 N N . LEU A 1 85 ? -24.246 10.932 13.022 1.00 56.44 85 LEU A N 1
ATOM 743 C CA . LEU A 1 85 ? -24.208 12.075 13.943 1.00 56.44 85 LEU A CA 1
ATOM 744 C C . LEU A 1 85 ? -25.595 12.422 14.521 1.00 56.44 85 LEU A C 1
ATOM 746 O O . LEU A 1 85 ? -25.687 12.998 15.600 1.00 56.44 85 LEU A O 1
ATOM 750 N N . ASN A 1 86 ? -26.681 11.985 13.869 1.00 59.78 86 ASN A N 1
ATOM 751 C CA . ASN A 1 86 ? -28.064 12.201 14.317 1.00 59.78 86 ASN A CA 1
ATOM 752 C C . ASN A 1 86 ? -28.600 11.145 15.312 1.00 59.78 86 ASN A C 1
ATOM 754 O O . ASN A 1 86 ? -29.768 11.202 15.703 1.00 59.78 86 ASN A O 1
ATOM 758 N N . LYS A 1 87 ? -27.803 10.148 15.731 1.00 59.47 87 LYS A N 1
ATOM 759 C CA . LYS A 1 87 ? -28.279 9.059 16.610 1.00 59.47 87 LYS A CA 1
ATOM 760 C C . LYS A 1 87 ? -27.892 9.254 18.076 1.00 59.47 87 LYS A C 1
ATOM 762 O O . LYS A 1 87 ? -26.739 9.505 18.404 1.00 59.47 87 LYS A O 1
ATOM 767 N N . LYS A 1 88 ? -28.845 8.939 18.968 1.00 63.59 88 LYS A N 1
ATOM 768 C CA . LYS A 1 88 ? -28.752 8.871 20.449 1.00 63.59 88 LYS A CA 1
ATOM 769 C C . LYS A 1 88 ? -27.566 8.063 21.037 1.00 63.59 88 LYS A C 1
ATOM 771 O O . LYS A 1 88 ? -27.456 7.990 22.251 1.00 63.59 88 LYS A O 1
ATOM 776 N N . ASN A 1 89 ? -26.694 7.447 20.227 1.00 68.50 89 ASN A N 1
ATOM 777 C CA . ASN A 1 89 ? -25.612 6.549 20.659 1.00 68.50 89 ASN A CA 1
ATOM 778 C C . ASN A 1 89 ? -24.296 6.782 19.887 1.00 68.50 89 ASN A C 1
ATOM 780 O O . ASN A 1 89 ? -23.731 5.850 19.307 1.00 68.50 89 ASN A O 1
ATOM 784 N N . VAL A 1 90 ? -23.794 8.019 19.893 1.00 75.25 90 VAL A N 1
ATOM 785 C CA . VAL A 1 90 ? -22.532 8.423 19.237 1.00 75.25 90 VAL A CA 1
ATOM 786 C C . VAL A 1 90 ? -21.362 7.501 19.613 1.00 75.25 90 VAL A C 1
ATOM 788 O O . VAL A 1 90 ? -20.659 7.007 18.736 1.00 75.25 90 VAL A O 1
ATOM 791 N N . GLY A 1 91 ? -21.217 7.149 20.897 1.00 77.38 91 GLY A N 1
ATOM 792 C CA . GLY A 1 91 ? -20.126 6.283 21.361 1.00 77.38 91 GLY A CA 1
ATOM 793 C C . GLY A 1 91 ? -20.135 4.861 20.779 1.00 77.38 91 GLY A C 1
ATOM 794 O O . GLY A 1 91 ? -19.078 4.256 20.628 1.00 77.38 91 GLY A O 1
ATOM 795 N N . LYS A 1 92 ? -21.303 4.313 20.410 1.00 80.44 92 LYS A N 1
ATOM 796 C CA . LYS A 1 92 ? -21.383 3.010 19.723 1.00 80.44 92 LYS A CA 1
ATOM 797 C C . LYS A 1 92 ? -20.968 3.128 18.255 1.00 80.44 92 LYS A C 1
ATOM 799 O O . LYS A 1 92 ? -20.389 2.191 17.717 1.00 80.44 92 LYS A O 1
ATOM 804 N N . CYS A 1 93 ? -21.265 4.267 17.631 1.00 79.12 93 CYS A N 1
ATOM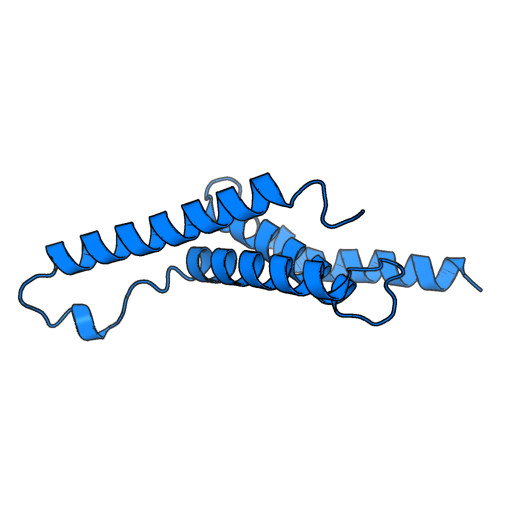 805 C CA . CYS A 1 93 ? -20.918 4.538 16.240 1.00 79.12 93 CYS A CA 1
ATOM 806 C C . CY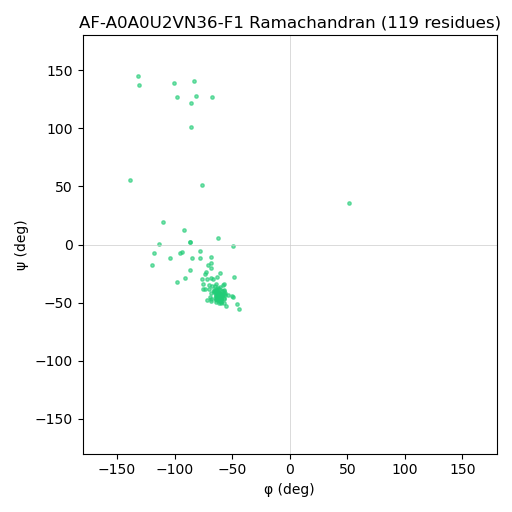S A 1 93 ? -19.400 4.676 16.091 1.00 79.12 93 CYS A C 1
ATOM 808 O O . CYS A 1 93 ? -18.827 3.970 15.274 1.00 79.12 93 CYS A O 1
ATOM 810 N N . ILE A 1 94 ? -18.752 5.452 16.967 1.00 81.06 94 ILE A N 1
ATOM 811 C CA . ILE A 1 94 ? -17.287 5.621 16.982 1.00 81.06 94 ILE A CA 1
ATOM 812 C C . ILE A 1 94 ? -16.575 4.271 17.140 1.00 81.06 94 ILE A C 1
ATOM 814 O O . ILE A 1 94 ? -15.756 3.897 16.312 1.00 81.06 94 ILE A O 1
ATOM 818 N N . LYS A 1 95 ? -16.974 3.458 18.130 1.00 85.56 95 LYS A N 1
ATOM 819 C CA . LYS A 1 95 ? -16.385 2.120 18.332 1.00 85.56 95 LYS A CA 1
ATOM 820 C C . LYS A 1 95 ? -16.524 1.208 17.113 1.00 85.56 95 LYS A C 1
ATOM 822 O O . LYS A 1 95 ? -15.662 0.373 16.861 1.00 85.56 95 LYS A O 1
ATOM 827 N N . HIS A 1 96 ? -17.635 1.322 16.389 1.00 84.81 96 HIS A N 1
ATOM 828 C CA . HIS A 1 96 ? -17.845 0.544 15.175 1.00 84.81 96 HIS A CA 1
ATOM 829 C C . HIS A 1 96 ? -16.929 1.008 14.034 1.00 84.81 96 HIS A C 1
ATOM 831 O O . HIS A 1 96 ? -16.457 0.175 13.269 1.00 84.81 96 HIS A O 1
ATOM 837 N N . GLN A 1 97 ? -16.636 2.304 13.948 1.00 85.06 97 GLN A N 1
ATOM 838 C CA . GLN A 1 97 ? -15.720 2.871 12.955 1.00 85.06 97 GLN A CA 1
ATOM 839 C C . GLN A 1 97 ? -14.284 2.432 13.203 1.00 85.06 97 GLN A C 1
ATOM 841 O O . GLN A 1 97 ? -13.648 1.910 12.291 1.00 85.06 97 GLN A O 1
ATOM 846 N N . ASP A 1 98 ? -13.822 2.545 14.449 1.00 88.94 98 ASP A N 1
ATOM 847 C CA . ASP A 1 98 ? -12.497 2.070 14.851 1.00 88.94 98 ASP A CA 1
ATOM 848 C C . ASP A 1 98 ? -12.336 0.579 14.534 1.00 88.94 98 ASP A C 1
ATOM 850 O O . ASP A 1 98 ? -11.305 0.147 14.022 1.00 88.94 98 ASP A O 1
ATOM 854 N N . TYR A 1 99 ? -13.394 -0.207 14.764 1.00 91.06 99 TYR A N 1
ATOM 855 C CA . TYR A 1 99 ? -13.423 -1.622 14.407 1.00 91.06 99 TYR A CA 1
ATOM 856 C C . TYR A 1 99 ? -13.286 -1.857 12.894 1.00 91.06 99 TYR A C 1
ATOM 858 O O . TYR A 1 99 ? -12.502 -2.713 12.492 1.00 91.06 99 TYR A O 1
ATOM 866 N N . LEU A 1 100 ? -14.014 -1.115 12.050 1.00 91.38 100 LEU A N 1
ATOM 867 C CA . LEU A 1 100 ? -13.924 -1.250 10.588 1.00 91.38 100 LEU A CA 1
ATOM 868 C C . LEU A 1 100 ? -12.545 -0.836 10.060 1.00 91.38 100 LEU A C 1
ATOM 870 O O . LEU A 1 100 ? -11.983 -1.523 9.208 1.00 91.38 100 LEU A O 1
ATOM 874 N N . LYS A 1 101 ? -11.979 0.245 10.603 1.00 92.44 101 LYS A N 1
ATOM 875 C CA . LYS A 1 101 ? -10.634 0.714 10.261 1.00 92.44 101 LYS A CA 1
ATOM 876 C C . LYS A 1 101 ? -9.573 -0.317 10.634 1.00 92.44 101 LYS A C 1
ATOM 878 O O . LYS A 1 101 ? -8.726 -0.657 9.810 1.00 92.44 101 LYS A O 1
ATOM 883 N N . GLN A 1 102 ? -9.649 -0.859 11.851 1.00 93.94 102 GLN A N 1
ATOM 884 C CA . GLN A 1 102 ? -8.740 -1.912 12.298 1.00 93.94 102 GLN A CA 1
ATOM 885 C C . GLN A 1 102 ? -8.888 -3.177 11.447 1.00 93.94 102 GLN A C 1
ATOM 887 O O . GLN A 1 102 ? -7.892 -3.774 11.052 1.00 93.94 102 GLN A O 1
ATOM 892 N N . GLN A 1 103 ? -10.120 -3.552 11.107 1.00 94.88 103 GLN A N 1
ATOM 893 C CA . GLN A 1 103 ? -10.395 -4.699 10.251 1.00 94.88 103 GLN A CA 1
ATOM 894 C C . GLN A 1 103 ? -9.735 -4.550 8.871 1.00 94.88 103 GLN A C 1
ATOM 896 O O . GLN A 1 103 ? -9.073 -5.480 8.410 1.00 94.88 103 GLN A O 1
ATOM 901 N N . ASP A 1 104 ? -9.886 -3.399 8.210 1.00 94.75 104 ASP A N 1
ATOM 902 C CA . ASP A 1 104 ? -9.263 -3.155 6.905 1.00 94.75 104 ASP A CA 1
ATOM 903 C C . ASP A 1 104 ? -7.728 -3.183 6.988 1.00 94.75 104 ASP A C 1
ATOM 905 O O . ASP A 1 104 ? -7.075 -3.747 6.102 1.00 94.75 104 ASP A O 1
ATOM 909 N N . LEU A 1 105 ? -7.151 -2.638 8.066 1.00 95.56 105 LEU A N 1
ATOM 910 C CA . LEU A 1 105 ? -5.713 -2.707 8.334 1.00 95.56 105 LEU A CA 1
ATOM 911 C C . LEU A 1 105 ? -5.237 -4.157 8.498 1.00 95.56 105 LEU A C 1
ATOM 913 O O . LEU A 1 105 ? -4.241 -4.550 7.888 1.00 95.56 105 LEU A O 1
ATOM 917 N N . ASP A 1 106 ? -5.960 -4.967 9.268 1.00 97.12 106 ASP A N 1
ATOM 918 C CA . ASP A 1 106 ? -5.620 -6.372 9.500 1.00 97.12 106 ASP A CA 1
ATOM 919 C C . ASP A 1 106 ? -5.678 -7.177 8.194 1.00 97.12 106 ASP A C 1
ATOM 921 O O . ASP A 1 106 ? -4.751 -7.929 7.871 1.00 97.12 106 ASP A O 1
ATOM 925 N N . TYR A 1 107 ? -6.728 -6.977 7.389 1.00 96.75 107 TYR A N 1
ATOM 926 C CA . TYR A 1 107 ? -6.854 -7.614 6.077 1.00 96.75 107 TYR A CA 1
ATOM 927 C C . TYR A 1 107 ? -5.731 -7.206 5.123 1.00 96.75 107 TYR A C 1
ATOM 929 O O . TYR A 1 107 ? -5.187 -8.061 4.414 1.00 96.75 107 TYR A O 1
ATOM 937 N N . LEU A 1 108 ? -5.367 -5.922 5.106 1.00 95.88 108 LEU A N 1
ATOM 938 C CA . LEU A 1 108 ? -4.269 -5.412 4.294 1.00 95.88 108 LEU A CA 1
ATOM 939 C C . LEU A 1 108 ? -2.943 -6.059 4.703 1.00 95.88 108 LEU A C 1
ATOM 941 O O . LEU A 1 108 ? -2.245 -6.607 3.850 1.00 95.88 108 LEU A O 1
ATOM 945 N N . CYS A 1 109 ? -2.621 -6.063 5.996 1.00 95.94 109 CYS A N 1
ATOM 946 C CA . CYS A 1 109 ? -1.402 -6.667 6.531 1.00 95.94 109 CYS A CA 1
ATOM 947 C C . CYS A 1 109 ? -1.309 -8.164 6.214 1.00 95.94 109 CYS A C 1
ATOM 949 O O . CYS A 1 109 ? -0.266 -8.639 5.761 1.00 95.94 109 CYS A O 1
ATOM 951 N N . GLU A 1 110 ? -2.400 -8.912 6.380 1.00 96.75 110 GLU A N 1
ATOM 952 C CA . GLU A 1 110 ? -2.441 -10.341 6.058 1.00 96.75 110 GLU A CA 1
ATOM 953 C C . GLU A 1 110 ? -2.270 -10.613 4.559 1.00 96.75 110 GLU A C 1
ATOM 955 O O . GLU A 1 110 ? -1.568 -11.553 4.168 1.00 96.75 110 GLU A O 1
ATOM 960 N N . LEU A 1 111 ? -2.872 -9.786 3.701 1.00 95.31 111 LEU A N 1
ATOM 961 C CA . LEU A 1 111 ? -2.695 -9.885 2.256 1.00 95.31 111 LEU A CA 1
ATOM 962 C C . LEU A 1 111 ? -1.243 -9.599 1.857 1.00 95.31 111 LEU A C 1
ATOM 964 O O . LEU A 1 111 ? -0.649 -10.385 1.115 1.00 95.31 111 LEU A O 1
ATOM 968 N N . MET A 1 112 ? -0.661 -8.522 2.391 1.00 94.12 112 MET A N 1
ATOM 969 C CA . MET A 1 112 ? 0.734 -8.153 2.158 1.00 94.12 112 MET A CA 1
ATOM 970 C C . MET A 1 112 ? 1.670 -9.270 2.620 1.00 94.12 112 MET A C 1
ATOM 972 O O . MET A 1 112 ? 2.464 -9.763 1.827 1.00 94.12 112 MET A O 1
ATOM 976 N N . LYS A 1 113 ? 1.519 -9.772 3.847 1.00 95.25 113 LYS A N 1
ATOM 977 C CA . LYS A 1 113 ? 2.320 -10.881 4.386 1.00 95.25 113 LYS A CA 1
ATOM 978 C C . LYS A 1 113 ? 2.300 -12.121 3.490 1.00 95.25 113 LYS A C 1
ATOM 980 O O . LYS A 1 113 ? 3.338 -12.738 3.269 1.00 95.25 113 LYS A O 1
ATOM 985 N N . LYS A 1 114 ? 1.130 -12.490 2.963 1.00 94.00 114 LYS A N 1
ATOM 986 C CA . LYS A 1 114 ? 0.965 -13.695 2.132 1.00 94.00 114 LYS A CA 1
ATOM 987 C C . LYS A 1 114 ? 1.484 -13.529 0.713 1.00 94.00 114 LYS A C 1
ATOM 989 O O . LYS A 1 114 ? 1.807 -14.534 0.083 1.00 94.00 114 LYS A O 1
ATOM 994 N N . LYS A 1 115 ? 1.455 -12.309 0.172 1.00 92.75 115 LYS A N 1
ATOM 995 C CA . LYS A 1 115 ? 1.628 -12.086 -1.267 1.00 92.75 115 LYS A CA 1
ATOM 996 C C . LYS A 1 115 ? 2.806 -11.228 -1.661 1.00 92.75 115 LYS A C 1
ATOM 998 O O . LYS A 1 115 ? 3.216 -11.361 -2.813 1.00 92.75 115 LYS A O 1
ATOM 1003 N N . LEU A 1 116 ? 3.368 -10.452 -0.732 1.00 88.75 116 LEU A N 1
ATOM 1004 C CA . LEU A 1 116 ? 4.481 -9.544 -0.980 1.00 88.75 116 LEU A CA 1
ATOM 1005 C C . LEU A 1 116 ? 5.535 -10.237 -1.833 1.00 88.75 116 LEU A C 1
ATOM 1007 O O . LEU A 1 116 ? 5.759 -9.780 -2.936 1.00 88.75 116 LEU A O 1
ATOM 1011 N N . PHE A 1 117 ? 6.047 -11.395 -1.407 1.00 89.06 117 PHE A N 1
ATOM 1012 C CA . PHE A 1 117 ? 7.142 -12.079 -2.100 1.00 89.06 117 PHE A CA 1
ATOM 1013 C C . PHE A 1 117 ? 6.778 -12.854 -3.372 1.00 89.06 117 PHE A C 1
ATOM 1015 O O . PHE A 1 117 ? 7.673 -13.355 -4.032 1.00 89.06 117 PHE A O 1
ATOM 1022 N N . THR A 1 118 ? 5.491 -12.954 -3.706 1.00 87.56 118 THR A N 1
ATOM 1023 C CA . THR A 1 118 ? 4.990 -13.845 -4.774 1.00 87.56 118 THR A CA 1
ATOM 1024 C C . THR A 1 118 ? 4.312 -13.105 -5.917 1.00 87.56 118 THR A C 1
ATOM 1026 O O . THR A 1 118 ? 3.919 -13.716 -6.901 1.00 87.56 118 THR A O 1
ATOM 1029 N N . TRP A 1 119 ? 4.097 -11.792 -5.795 1.00 82.94 119 TRP A N 1
ATOM 1030 C CA . TRP A 1 119 ? 3.418 -11.030 -6.846 1.00 82.94 119 TRP A CA 1
ATOM 1031 C C . TRP A 1 119 ? 4.237 -10.903 -8.130 1.00 82.94 119 TRP A C 1
ATOM 1033 O O . TRP A 1 119 ? 3.673 -10.539 -9.153 1.00 82.94 119 TRP A O 1
ATOM 1043 N N . TRP A 1 120 ? 5.538 -11.172 -8.083 1.00 71.00 120 TRP A N 1
ATOM 1044 C CA . TRP A 1 120 ? 6.472 -11.006 -9.198 1.00 71.00 120 TRP A CA 1
ATOM 1045 C C . TRP A 1 120 ? 7.059 -12.319 -9.728 1.00 71.00 120 TRP A C 1
ATOM 1047 O O . TRP A 1 120 ? 7.877 -12.251 -10.647 1.00 71.00 120 TRP A O 1
ATOM 1057 N N . ASP A 1 121 ? 6.665 -13.456 -9.152 1.00 68.12 121 ASP A N 1
ATOM 1058 C CA . ASP A 1 121 ? 7.052 -14.797 -9.607 1.00 68.12 121 ASP A CA 1
ATOM 1059 C C . ASP A 1 121 ? 6.173 -15.238 -10.790 1.00 68.12 121 ASP A C 1
ATOM 1061 O O . ASP A 1 121 ? 6.722 -15.770 -11.783 1.00 68.12 121 ASP A O 1
#

Nearest PDB structures (foldseek):
  9bia-assembly1_C  TM=7.096E-01  e=3.502E+00  Mus musculus
  2iiu-assembly2_B  TM=3.103E-01  e=9.959E+00  Shewanella oneidensis